Protein AF-A0A9P7KEI5-F1 (afdb_monomer_lite)

Structure (mmCIF, N/CA/C/O backbone):
data_AF-A0A9P7KEI5-F1
#
_entry.id   AF-A0A9P7KEI5-F1
#
loop_
_atom_site.group_PDB
_atom_site.id
_atom_site.type_symbol
_atom_site.label_atom_id
_atom_site.label_alt_id
_atom_site.label_comp_id
_atom_site.label_asym_id
_atom_site.label_entity_id
_atom_site.label_seq_id
_atom_site.pdbx_PDB_ins_code
_atom_site.Cartn_x
_atom_site.Cartn_y
_atom_site.Cartn_z
_atom_site.occupancy
_atom_site.B_iso_or_equiv
_atom_site.auth_seq_id
_atom_site.auth_comp_id
_atom_site.auth_asym_id
_atom_site.auth_atom_id
_atom_site.pdbx_PDB_model_num
ATOM 1 N N . MET A 1 1 ? -31.330 12.998 -12.827 1.00 51.56 1 MET A N 1
ATOM 2 C CA . MET A 1 1 ? -30.404 13.492 -11.785 1.00 51.56 1 MET A CA 1
ATOM 3 C C . MET A 1 1 ? -29.716 14.716 -12.355 1.00 51.56 1 MET A C 1
ATOM 5 O O . MET A 1 1 ? -29.133 14.587 -13.425 1.00 51.56 1 MET A O 1
ATOM 9 N N . VAL A 1 2 ? -29.874 15.894 -11.748 1.00 62.72 2 VAL A N 1
ATOM 10 C CA . VAL A 1 2 ? -29.367 17.149 -12.332 1.00 62.72 2 VAL A CA 1
ATOM 11 C C . VAL A 1 2 ? -28.123 17.608 -11.571 1.00 62.72 2 VAL A C 1
ATOM 13 O O . VAL A 1 2 ? -28.101 17.545 -10.347 1.00 62.72 2 VAL A O 1
ATOM 16 N N . TRP A 1 3 ? -27.086 18.045 -12.288 1.00 58.12 3 TRP A N 1
ATOM 17 C CA . TRP A 1 3 ? -25.738 18.344 -11.772 1.00 58.12 3 TRP A CA 1
ATOM 18 C C . TRP A 1 3 ? -25.696 19.305 -10.567 1.00 58.12 3 TRP A C 1
ATOM 20 O O . TRP A 1 3 ? -24.812 19.195 -9.724 1.00 58.12 3 TRP A O 1
ATOM 30 N N . TYR A 1 4 ? -26.673 20.204 -10.427 1.00 63.38 4 TYR A N 1
ATOM 31 C CA . TYR A 1 4 ? -26.757 21.137 -9.297 1.00 63.38 4 TYR A CA 1
ATOM 32 C C . TYR A 1 4 ? -27.196 20.484 -7.975 1.00 63.38 4 TYR A C 1
ATOM 34 O O . TYR A 1 4 ? -26.978 21.059 -6.912 1.00 63.38 4 TYR A O 1
ATOM 42 N N . GLN A 1 5 ? -27.790 19.285 -8.005 1.00 62.34 5 GLN A N 1
ATOM 43 C CA . GLN A 1 5 ? -28.175 18.553 -6.790 1.00 62.34 5 GLN A CA 1
ATOM 44 C C . GLN A 1 5 ? -26.957 18.038 -6.007 1.00 62.34 5 GLN A C 1
ATOM 46 O O . GLN A 1 5 ? -27.082 17.759 -4.822 1.00 62.34 5 GLN A O 1
ATOM 51 N N . ILE A 1 6 ? -25.779 17.958 -6.639 1.00 66.81 6 ILE A N 1
ATOM 52 C CA . ILE A 1 6 ? -24.520 17.524 -6.008 1.00 66.81 6 ILE A CA 1
ATOM 53 C C . ILE A 1 6 ? -24.077 18.512 -4.915 1.00 66.81 6 ILE A C 1
ATOM 55 O O . ILE A 1 6 ? -23.464 18.117 -3.928 1.00 66.81 6 ILE A O 1
ATOM 59 N N . PHE A 1 7 ? -24.414 19.794 -5.073 1.00 74.94 7 PHE A N 1
ATOM 60 C CA . PHE A 1 7 ? -24.017 20.861 -4.151 1.00 74.94 7 PHE A CA 1
ATOM 61 C C . PHE A 1 7 ? -25.119 21.253 -3.159 1.00 74.94 7 PHE A C 1
ATOM 63 O O . PHE A 1 7 ? -24.911 22.141 -2.334 1.00 74.94 7 PHE A O 1
ATOM 70 N N . GLN A 1 8 ? -26.293 20.620 -3.227 1.00 78.00 8 GLN A N 1
ATOM 71 C CA . GLN A 1 8 ? -27.369 20.854 -2.270 1.00 78.00 8 GLN A CA 1
ATOM 72 C C . GLN A 1 8 ? -27.264 19.855 -1.124 1.00 78.00 8 GLN A C 1
ATOM 74 O O . GLN A 1 8 ? -27.068 18.658 -1.332 1.00 78.00 8 GLN A O 1
ATOM 79 N N . HIS A 1 9 ? -27.406 20.344 0.106 1.00 83.81 9 HIS A N 1
ATOM 80 C CA . HIS A 1 9 ? -27.480 19.457 1.253 1.00 83.81 9 HIS A CA 1
ATOM 81 C C . HIS A 1 9 ? -28.695 18.532 1.134 1.00 83.81 9 HIS A C 1
ATOM 83 O O . HIS A 1 9 ? -29.761 18.931 0.660 1.00 83.81 9 HIS A O 1
ATOM 89 N N . GLY A 1 10 ? -28.542 17.292 1.603 1.00 83.44 10 GLY A N 1
ATOM 90 C CA . GLY A 1 10 ? -29.653 16.351 1.656 1.00 83.44 10 GLY A CA 1
ATOM 91 C C . GLY A 1 10 ? -30.826 16.918 2.473 1.00 83.44 10 GLY A C 1
ATOM 92 O O . GLY A 1 10 ? -30.602 17.647 3.448 1.00 83.44 10 GLY A O 1
ATOM 93 N N . PRO A 1 11 ? -32.077 16.564 2.130 1.00 85.19 11 PRO A N 1
ATOM 94 C CA . PRO A 1 11 ? -33.269 17.0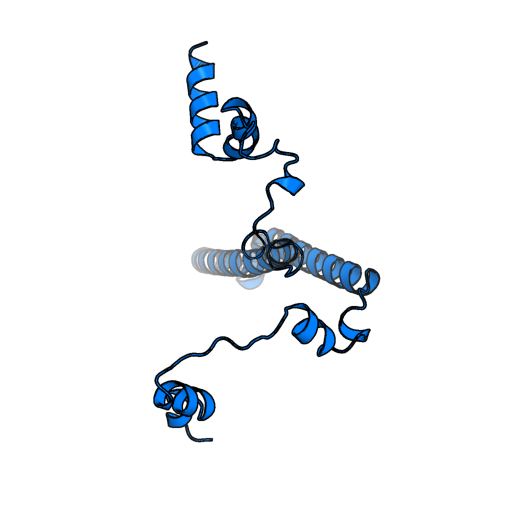95 2.796 1.00 85.19 11 PRO A CA 1
ATOM 95 C C . PRO A 1 11 ? -33.262 16.835 4.310 1.00 85.19 11 PRO A C 1
ATOM 97 O O . PRO A 1 11 ? -33.739 17.660 5.087 1.00 85.19 11 PRO A O 1
ATOM 100 N N . GLU A 1 12 ? -32.648 15.733 4.749 1.00 82.75 12 GLU A N 1
ATOM 101 C CA . GLU A 1 12 ? -32.466 15.422 6.167 1.00 82.75 12 GLU A CA 1
ATOM 102 C C . GLU A 1 12 ? -31.537 16.399 6.896 1.00 82.75 12 GLU A C 1
ATOM 104 O O . GLU A 1 12 ? -31.798 16.747 8.047 1.00 82.75 12 GLU A O 1
ATOM 109 N N . TYR A 1 13 ? -30.451 16.840 6.254 1.00 80.50 13 TYR A N 1
ATOM 110 C CA . TYR A 1 13 ? -29.521 17.804 6.844 1.00 80.50 13 TYR A CA 1
ATOM 111 C C . TYR A 1 13 ? -30.182 19.176 6.966 1.00 80.50 13 TYR A C 1
ATOM 113 O O . TYR A 1 13 ? -30.106 19.808 8.018 1.00 80.50 13 TYR A O 1
ATOM 121 N N . GLU A 1 14 ? -30.909 19.603 5.932 1.00 86.50 14 GLU A N 1
ATOM 122 C CA . GLU A 1 14 ? -31.684 20.847 5.951 1.00 86.50 14 GLU A CA 1
ATOM 123 C C . GLU A 1 14 ? -32.770 20.838 7.036 1.00 86.50 14 GLU A C 1
ATOM 125 O O . GLU A 1 14 ? -32.946 21.826 7.753 1.00 86.50 14 GLU A O 1
ATOM 130 N N . ALA A 1 15 ? -33.459 19.708 7.221 1.00 84.62 15 ALA A N 1
ATOM 131 C CA . ALA A 1 15 ? -34.441 19.536 8.291 1.00 84.62 15 ALA A CA 1
ATOM 132 C C . ALA A 1 15 ? -33.805 19.609 9.693 1.00 84.62 15 ALA A C 1
ATOM 134 O O . ALA A 1 15 ? -34.370 20.236 10.592 1.00 84.62 15 ALA A O 1
ATOM 135 N N . ARG A 1 16 ? -32.613 19.021 9.883 1.00 78.81 16 ARG A N 1
ATOM 136 C CA . ARG A 1 16 ? -31.844 19.121 11.139 1.00 78.81 16 ARG A CA 1
ATOM 137 C C . ARG A 1 16 ? -31.362 20.550 11.394 1.00 78.81 16 ARG A C 1
ATOM 139 O O . ARG A 1 16 ? -31.519 21.049 12.504 1.00 78.81 16 ARG A O 1
ATOM 146 N N . ARG A 1 17 ? -30.848 21.229 10.363 1.00 79.75 17 ARG A N 1
ATOM 147 C CA . ARG A 1 17 ? -30.371 22.619 10.436 1.00 79.75 17 ARG A CA 1
ATOM 148 C C . ARG A 1 17 ? -31.485 23.584 10.850 1.00 79.75 17 ARG A C 1
ATOM 150 O O . ARG A 1 17 ? -31.261 24.433 11.706 1.00 79.75 17 ARG A O 1
ATOM 157 N N . LYS A 1 18 ? -32.697 23.420 10.305 1.00 85.75 18 LYS A N 1
ATOM 158 C CA . LYS A 1 18 ? -33.873 24.246 10.645 1.00 85.75 18 LYS A CA 1
ATOM 159 C C . LYS A 1 18 ? -34.373 24.062 12.082 1.00 85.75 18 LYS A C 1
ATOM 161 O O . LYS A 1 18 ? -34.998 24.973 12.611 1.00 85.75 18 LYS A O 1
ATOM 166 N N . LYS A 1 19 ? -34.114 22.910 12.712 1.00 81.06 19 LYS A N 1
ATOM 167 C CA . LYS A 1 19 ? -34.539 22.630 14.095 1.00 81.06 19 LYS A CA 1
ATOM 168 C C . LYS A 1 19 ? -33.769 23.436 15.148 1.00 81.06 19 LYS A C 1
ATOM 170 O O . LYS A 1 19 ? -34.278 23.581 16.252 1.00 81.06 19 LYS A O 1
ATOM 175 N N . GLY A 1 20 ? -32.582 23.965 14.831 1.00 76.19 20 GLY A N 1
ATOM 176 C CA . GLY A 1 20 ? -31.803 24.875 15.690 1.00 76.19 20 GLY A CA 1
ATOM 177 C C . GLY A 1 20 ? -31.182 24.250 16.950 1.00 76.19 20 GLY A C 1
ATOM 178 O O . GLY A 1 20 ? -30.109 24.671 17.368 1.00 76.19 20 GLY A O 1
ATOM 179 N N . THR A 1 21 ? -31.796 23.215 17.528 1.00 79.62 21 THR A N 1
ATOM 180 C CA . THR A 1 21 ? -31.297 22.468 18.687 1.00 79.62 21 THR A CA 1
ATOM 181 C C . THR A 1 21 ? -30.913 21.046 18.284 1.00 79.62 21 THR A C 1
ATOM 183 O O . THR A 1 21 ? -31.743 20.228 17.883 1.00 79.62 21 THR A O 1
ATOM 186 N N . PHE A 1 22 ? -29.618 20.741 18.374 1.00 75.19 22 PHE A N 1
ATOM 187 C CA . PHE A 1 22 ? -29.098 19.397 18.152 1.00 75.19 22 PHE A CA 1
ATOM 188 C C . PHE A 1 22 ? -29.218 18.587 19.446 1.00 75.19 22 PHE A C 1
ATOM 190 O O . PHE A 1 22 ? -28.452 18.779 20.387 1.00 75.19 22 PHE A O 1
ATOM 197 N N . THR A 1 23 ? -30.192 17.684 19.504 1.00 76.44 23 THR A N 1
ATOM 198 C CA . THR A 1 23 ? -30.287 16.687 20.574 1.00 76.44 23 THR A CA 1
ATOM 199 C C . THR A 1 23 ? -29.535 15.437 20.143 1.00 76.44 23 THR A C 1
ATOM 201 O O . THR A 1 23 ? -29.887 14.833 19.126 1.00 76.44 23 THR A O 1
ATOM 204 N N . LEU A 1 24 ? -28.517 15.042 20.909 1.00 70.88 24 LEU A N 1
ATOM 205 C CA . LEU A 1 24 ? -27.820 13.777 20.688 1.00 70.88 24 LEU A CA 1
ATOM 206 C C . LEU A 1 24 ? -28.836 12.625 20.762 1.00 70.88 24 LEU A C 1
ATOM 208 O O . LEU A 1 24 ? -29.584 12.543 21.741 1.00 70.88 24 LEU A O 1
ATOM 212 N N . PRO A 1 25 ? -28.900 11.743 19.751 1.00 75.38 25 PRO A N 1
ATOM 213 C CA . PRO A 1 25 ? -29.678 10.520 19.857 1.00 75.38 25 PRO A CA 1
ATOM 214 C C . PRO A 1 25 ? -29.202 9.717 21.072 1.00 75.38 25 PRO A C 1
ATOM 216 O O . PRO A 1 25 ? -28.000 9.516 21.241 1.00 75.38 25 PRO A O 1
ATOM 219 N N . ASN A 1 26 ? -30.133 9.224 21.892 1.00 79.62 26 ASN A N 1
ATOM 220 C CA . ASN A 1 26 ? -29.844 8.236 22.938 1.00 79.62 26 ASN A CA 1
ATOM 221 C C . ASN A 1 26 ? -29.629 6.861 22.281 1.00 79.62 26 ASN A C 1
ATOM 223 O O . ASN A 1 26 ? -30.425 5.942 22.447 1.00 79.62 26 ASN A O 1
ATOM 227 N N . LEU A 1 27 ? -28.598 6.761 21.443 1.00 80.69 27 LEU A N 1
ATOM 228 C CA . LEU A 1 27 ? -28.234 5.552 20.720 1.00 80.69 27 LEU A CA 1
ATOM 229 C C . LEU A 1 27 ? -26.989 4.971 21.383 1.00 80.69 27 LEU A C 1
ATOM 231 O O . LEU A 1 27 ? -25.921 5.590 21.368 1.00 80.69 27 LEU A O 1
ATOM 235 N N . SER A 1 28 ? -27.113 3.791 21.983 1.00 84.38 28 SER A N 1
ATOM 236 C CA . SER A 1 28 ? -25.944 3.077 22.478 1.00 84.38 28 SER A CA 1
ATOM 237 C C . SER A 1 28 ? -25.195 2.445 21.307 1.00 84.38 28 SER A C 1
ATOM 239 O O . SER A 1 28 ? -25.793 2.005 20.324 1.00 84.38 28 SER A O 1
ATOM 241 N N . LEU A 1 29 ? -23.877 2.285 21.441 1.00 79.88 29 LEU A N 1
ATOM 242 C CA . LEU A 1 29 ? -23.079 1.484 20.507 1.00 79.88 29 LEU A CA 1
ATOM 243 C C . LEU A 1 29 ? -23.639 0.052 20.364 1.00 79.88 29 LEU A C 1
ATOM 245 O O . LEU A 1 29 ? -23.516 -0.571 19.310 1.00 79.88 29 LEU A O 1
ATOM 249 N N . LYS A 1 30 ? -24.299 -0.457 21.416 1.00 83.00 30 LYS A N 1
ATOM 250 C CA . LYS A 1 30 ? -24.995 -1.750 21.405 1.00 83.00 30 LYS A CA 1
ATOM 251 C C . LYS A 1 30 ? -26.176 -1.772 20.439 1.00 83.00 30 LYS A C 1
ATOM 253 O O . LYS A 1 30 ? -26.332 -2.761 19.733 1.00 83.00 30 LYS A O 1
ATOM 258 N N . ASP A 1 31 ? -26.951 -0.694 20.377 1.00 88.44 31 ASP A N 1
ATOM 259 C CA . ASP A 1 31 ? -28.135 -0.598 19.517 1.00 88.44 31 ASP A CA 1
ATOM 260 C C . ASP A 1 31 ? -27.718 -0.561 18.043 1.00 88.44 31 ASP A C 1
ATOM 262 O O . ASP A 1 31 ? -28.302 -1.248 17.207 1.00 88.44 31 ASP A O 1
ATOM 266 N N . VAL A 1 32 ? -26.630 0.159 17.739 1.00 84.69 32 VAL A N 1
ATOM 267 C CA . VAL A 1 32 ? -26.020 0.170 16.400 1.00 84.69 32 VAL A CA 1
ATOM 268 C C . VAL A 1 32 ? -25.526 -1.222 16.020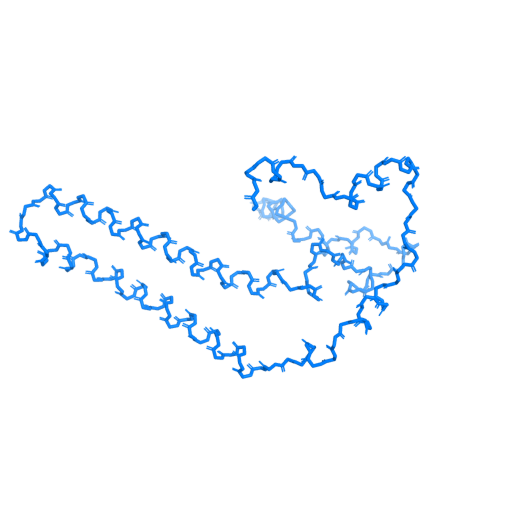 1.00 84.69 32 VAL A C 1
ATOM 270 O O . VAL A 1 32 ? -25.822 -1.705 14.931 1.00 84.69 32 VAL A O 1
ATOM 273 N N . ARG A 1 33 ? -24.801 -1.899 16.921 1.00 83.81 33 ARG A N 1
ATOM 274 C CA . ARG A 1 33 ? -24.297 -3.257 16.672 1.00 83.81 33 ARG A CA 1
ATOM 275 C C . ARG A 1 33 ? -25.434 -4.266 16.484 1.00 83.81 33 ARG A C 1
ATOM 277 O O . ARG A 1 33 ? -25.303 -5.150 15.646 1.00 83.81 33 ARG A O 1
ATOM 284 N N . ALA A 1 34 ? -26.529 -4.128 17.232 1.00 89.06 34 ALA A N 1
ATOM 285 C CA . ALA A 1 34 ? -27.704 -4.993 17.136 1.00 89.06 34 ALA A CA 1
ATOM 286 C C . ALA A 1 34 ? -28.473 -4.815 15.816 1.00 89.06 34 ALA A C 1
ATOM 288 O O . ALA A 1 34 ? -29.085 -5.767 15.339 1.00 89.06 34 ALA A O 1
ATOM 289 N N . ALA A 1 35 ? -28.420 -3.625 15.210 1.00 92.12 35 ALA A N 1
ATOM 290 C CA . ALA A 1 35 ? -29.025 -3.366 13.904 1.00 92.12 35 ALA A CA 1
ATOM 291 C C . ALA A 1 35 ? -28.266 -4.031 12.736 1.00 92.12 35 ALA A C 1
ATOM 293 O O . ALA A 1 35 ? -28.834 -4.213 11.659 1.00 92.12 35 ALA A O 1
ATOM 294 N N . VAL A 1 36 ? -26.992 -4.392 12.925 1.00 89.50 36 VAL A N 1
ATOM 295 C CA . VAL A 1 36 ? -26.168 -5.036 11.893 1.00 89.50 36 VAL A CA 1
ATOM 296 C C . VAL A 1 36 ? -26.437 -6.550 11.879 1.00 89.50 36 VAL A C 1
ATOM 298 O O . VAL A 1 36 ? -26.298 -7.201 12.915 1.00 89.50 36 VAL A O 1
ATOM 301 N N . PRO A 1 37 ? -26.780 -7.148 10.720 1.00 93.81 37 PRO A N 1
ATOM 302 C CA . PRO A 1 37 ? -27.007 -8.587 10.607 1.00 93.81 37 PRO A CA 1
ATOM 303 C C . PRO A 1 37 ? -25.846 -9.446 11.151 1.00 93.81 37 PRO A C 1
ATOM 305 O O . PRO A 1 37 ? -24.686 -9.169 10.840 1.00 93.81 37 PRO A O 1
ATOM 308 N N . PRO A 1 38 ? -26.125 -10.541 11.890 1.00 87.25 38 PRO A N 1
ATOM 309 C CA . PRO A 1 38 ? -25.097 -11.319 12.588 1.00 87.25 38 PRO A CA 1
ATOM 310 C C . PRO A 1 38 ? -24.063 -11.964 11.653 1.00 87.25 38 PRO A C 1
ATOM 312 O O . PRO A 1 38 ? -22.884 -12.022 11.990 1.00 87.25 38 PRO A O 1
ATOM 315 N N . HIS A 1 39 ? -24.477 -12.381 10.453 1.00 88.50 39 HIS A N 1
ATOM 316 C CA . HIS A 1 39 ? -23.591 -13.001 9.462 1.00 88.50 39 HIS A CA 1
ATOM 317 C C . HIS A 1 39 ? -22.501 -12.048 8.934 1.00 88.50 39 HIS A C 1
ATOM 319 O O . HIS A 1 39 ? -21.489 -12.506 8.413 1.00 88.50 39 HIS A O 1
ATOM 325 N N . LEU A 1 40 ? -22.665 -10.724 9.080 1.00 85.62 40 LEU A N 1
ATOM 326 C CA . LEU A 1 40 ? -21.628 -9.747 8.718 1.00 85.62 40 LEU A CA 1
ATOM 327 C C . LEU A 1 40 ? -20.473 -9.719 9.727 1.00 85.62 40 LEU A C 1
ATOM 329 O O . LEU A 1 40 ? -19.384 -9.254 9.398 1.00 85.62 40 LEU A O 1
ATOM 333 N N . PHE A 1 41 ? -20.689 -10.235 10.940 1.00 82.44 41 PHE A N 1
ATOM 334 C CA . PHE A 1 41 ? -19.639 -10.377 11.948 1.00 82.44 41 PHE A CA 1
ATOM 335 C C . PHE A 1 41 ? -18.853 -11.689 11.810 1.00 82.44 41 PHE A C 1
ATOM 337 O O . PHE A 1 41 ? -17.848 -11.869 12.503 1.00 82.44 41 PHE A O 1
ATOM 344 N N . GLU A 1 42 ? -19.268 -12.602 10.925 1.00 86.00 42 GLU A N 1
ATOM 345 C CA . GLU A 1 42 ? -18.558 -13.858 10.690 1.00 86.00 42 GLU A CA 1
ATOM 346 C C . GLU A 1 42 ? -17.219 -13.609 9.990 1.00 86.00 42 GLU A C 1
ATOM 348 O O . GLU A 1 42 ? -17.133 -13.228 8.819 1.00 86.00 42 GLU A O 1
ATOM 353 N N . ARG A 1 43 ? -16.130 -13.860 10.718 1.00 82.44 43 ARG A N 1
ATOM 354 C CA . ARG A 1 43 ? -14.774 -13.722 10.190 1.00 82.44 43 ARG A CA 1
ATOM 355 C C . ARG A 1 43 ? -14.357 -15.004 9.498 1.00 82.44 43 ARG A C 1
ATOM 357 O O . ARG A 1 43 ? -14.208 -16.045 10.129 1.00 82.44 43 ARG A O 1
ATOM 364 N N . SER A 1 44 ? -14.083 -14.910 8.204 1.00 90.31 44 SER A N 1
ATOM 365 C CA . SER A 1 44 ? -13.467 -16.007 7.466 1.00 90.31 44 SER A CA 1
ATOM 366 C C . SER A 1 44 ? -11.954 -15.812 7.384 1.00 90.31 44 SER A C 1
ATOM 368 O O . SER A 1 44 ? -11.455 -15.064 6.539 1.00 90.31 44 SER A O 1
ATOM 370 N N . THR A 1 45 ? -11.218 -16.520 8.244 1.00 89.12 45 THR A N 1
ATOM 371 C CA . THR A 1 45 ? -9.745 -16.519 8.244 1.00 89.12 45 THR A CA 1
ATOM 372 C C . THR A 1 45 ? -9.187 -16.963 6.896 1.00 89.12 45 THR A C 1
ATOM 374 O O . THR A 1 45 ? -8.248 -16.359 6.393 1.00 89.12 45 THR A O 1
ATOM 377 N N . TRP A 1 46 ? -9.809 -17.959 6.260 1.00 92.94 46 TRP A N 1
ATOM 378 C CA . TRP A 1 46 ? -9.380 -18.457 4.952 1.00 92.94 46 TRP A CA 1
ATOM 379 C C . TRP A 1 46 ? -9.541 -17.433 3.834 1.00 92.94 46 TRP A C 1
ATOM 381 O O . TRP A 1 46 ? -8.608 -17.238 3.058 1.00 92.94 46 TRP A O 1
ATOM 391 N N . LYS A 1 47 ? -10.685 -16.736 3.768 1.00 89.19 47 LYS A N 1
ATOM 392 C CA . LYS A 1 47 ? -10.871 -15.652 2.791 1.00 89.19 47 LYS A CA 1
ATOM 393 C C . LYS A 1 47 ? -9.854 -14.537 3.033 1.00 89.19 47 LYS A C 1
ATOM 395 O O . LYS A 1 47 ? -9.239 -14.066 2.083 1.00 89.19 47 LYS A O 1
ATOM 400 N N . SER A 1 48 ? -9.632 -14.158 4.294 1.00 87.94 48 SER A N 1
ATOM 401 C CA . SER A 1 48 ? -8.629 -13.149 4.658 1.00 87.94 48 SER A CA 1
ATOM 402 C C . SER A 1 48 ? -7.217 -13.564 4.228 1.00 87.94 48 SER A C 1
ATOM 404 O O . SER A 1 48 ? -6.553 -12.803 3.526 1.00 87.94 48 SER A O 1
ATOM 406 N N . LEU A 1 49 ? -6.791 -14.788 4.552 1.00 91.56 49 LEU A N 1
ATOM 407 C CA . LEU A 1 49 ? -5.478 -15.313 4.179 1.00 91.56 49 LEU A CA 1
ATOM 408 C C . LEU A 1 49 ? -5.305 -15.395 2.659 1.00 91.56 49 LEU A C 1
ATOM 410 O O . LEU A 1 49 ? -4.255 -15.020 2.146 1.00 91.56 49 LEU A O 1
ATOM 414 N N . PHE A 1 50 ? -6.341 -15.818 1.931 1.00 95.25 50 PHE A N 1
ATOM 415 C CA . PHE A 1 50 ? -6.341 -15.821 0.468 1.00 95.25 50 PHE A CA 1
ATOM 416 C C . PHE A 1 50 ? -6.124 -14.416 -0.107 1.00 95.25 50 PHE A C 1
ATOM 418 O O . PHE A 1 50 ? -5.285 -14.238 -0.990 1.00 95.25 50 PHE A O 1
ATOM 425 N N . TYR A 1 51 ? -6.837 -13.404 0.397 1.00 91.69 51 TYR A N 1
ATOM 426 C CA . TYR A 1 51 ? -6.660 -12.028 -0.070 1.00 91.69 51 TYR A CA 1
ATOM 427 C C . TYR A 1 51 ? -5.272 -11.472 0.257 1.00 91.69 51 TYR A C 1
ATOM 429 O O . TYR A 1 51 ? -4.691 -10.802 -0.596 1.00 91.69 51 TYR A O 1
ATOM 437 N N . ILE A 1 52 ? -4.720 -11.790 1.432 1.00 91.94 52 ILE A N 1
ATOM 438 C CA . ILE A 1 52 ? -3.349 -11.415 1.808 1.00 91.94 52 ILE A CA 1
ATOM 439 C C . ILE A 1 52 ? -2.339 -12.087 0.874 1.00 91.94 52 ILE A C 1
ATOM 441 O O . ILE A 1 52 ? -1.490 -11.407 0.304 1.00 91.94 52 ILE A O 1
ATOM 445 N N . ALA A 1 53 ? -2.454 -13.398 0.659 1.00 94.62 53 ALA A N 1
ATOM 446 C CA . ALA A 1 53 ? -1.573 -14.140 -0.238 1.00 94.62 53 ALA A CA 1
ATOM 447 C C . ALA A 1 53 ? -1.636 -13.586 -1.668 1.00 94.62 53 ALA A C 1
ATOM 449 O O . ALA A 1 53 ? -0.601 -13.310 -2.270 1.00 94.62 53 ALA A O 1
ATOM 450 N N . ARG A 1 54 ? -2.843 -13.330 -2.187 1.00 94.12 54 ARG A N 1
ATOM 451 C CA . ARG A 1 54 ? -3.050 -12.676 -3.486 1.00 94.12 54 ARG A CA 1
ATOM 452 C C . ARG A 1 54 ? -2.338 -11.324 -3.557 1.00 94.12 54 ARG A C 1
ATOM 454 O O . ARG A 1 54 ? -1.720 -11.010 -4.568 1.00 94.12 54 ARG A O 1
ATOM 461 N N . HIS A 1 55 ? -2.424 -10.528 -2.495 1.00 93.94 55 HIS A N 1
ATOM 462 C CA . HIS A 1 55 ? -1.781 -9.218 -2.429 1.00 93.94 55 HIS A CA 1
ATOM 463 C C . HIS A 1 55 ? -0.253 -9.329 -2.445 1.00 93.94 55 HIS A C 1
ATOM 465 O O . HIS A 1 55 ? 0.402 -8.632 -3.212 1.00 93.94 55 HIS A O 1
ATOM 471 N N . LEU A 1 56 ? 0.310 -10.268 -1.679 1.00 94.31 56 LEU A N 1
ATOM 472 C CA . LEU A 1 56 ? 1.746 -10.564 -1.686 1.00 94.31 56 LEU A CA 1
ATOM 473 C C . LEU A 1 56 ? 2.237 -11.019 -3.065 1.00 94.31 56 LEU A C 1
ATOM 475 O O . LEU A 1 56 ? 3.308 -10.598 -3.494 1.00 94.31 56 LEU A O 1
ATOM 479 N N . VAL A 1 57 ? 1.442 -11.820 -3.780 1.00 95.75 57 VAL A N 1
ATOM 480 C CA . VAL A 1 57 ? 1.753 -12.236 -5.155 1.00 95.75 57 VAL A CA 1
ATOM 481 C C . VAL A 1 57 ? 1.831 -11.030 -6.092 1.00 95.75 57 VAL A C 1
ATOM 483 O O . VAL A 1 57 ? 2.788 -10.936 -6.856 1.00 95.75 57 VAL A O 1
ATOM 486 N N . PHE A 1 58 ? 0.893 -10.080 -6.019 1.00 94.00 58 PHE A N 1
ATOM 487 C CA . PHE A 1 58 ? 0.960 -8.858 -6.834 1.00 94.00 58 PHE A CA 1
ATOM 488 C C . PHE A 1 58 ? 2.161 -7.979 -6.475 1.00 94.00 58 PHE A C 1
ATOM 490 O O . PHE A 1 58 ? 2.879 -7.536 -7.369 1.00 94.00 58 PHE A O 1
ATOM 497 N N . THR A 1 59 ? 2.430 -7.783 -5.184 1.00 94.62 59 THR A N 1
ATOM 498 C CA . THR A 1 59 ? 3.607 -7.039 -4.709 1.00 94.62 59 THR A CA 1
ATOM 499 C C . THR A 1 59 ? 4.910 -7.672 -5.201 1.00 94.62 59 THR A C 1
ATOM 501 O O . THR A 1 59 ? 5.825 -6.964 -5.626 1.00 94.62 59 THR A O 1
ATOM 504 N N . PHE A 1 60 ? 4.999 -9.005 -5.177 1.00 95.38 60 PHE A N 1
ATOM 505 C CA . PHE A 1 60 ? 6.148 -9.735 -5.705 1.00 95.38 60 PHE A CA 1
ATOM 506 C C . PHE A 1 60 ? 6.238 -9.633 -7.231 1.00 95.38 60 PHE A C 1
ATOM 508 O O . PHE A 1 60 ? 7.326 -9.430 -7.761 1.00 95.38 60 PHE A O 1
ATOM 515 N N . ALA A 1 61 ? 5.112 -9.723 -7.941 1.00 94.81 61 ALA A N 1
ATOM 516 C CA . ALA A 1 61 ? 5.074 -9.582 -9.391 1.00 94.81 61 ALA A CA 1
ATOM 517 C C . ALA A 1 61 ? 5.577 -8.201 -9.834 1.00 94.81 61 ALA A C 1
ATOM 519 O O . ALA A 1 61 ? 6.425 -8.124 -10.717 1.00 94.81 61 ALA A O 1
ATOM 520 N N . PHE A 1 62 ? 5.137 -7.122 -9.180 1.00 94.25 62 PHE A N 1
ATOM 521 C CA . PHE A 1 62 ? 5.635 -5.771 -9.451 1.00 94.25 62 PHE A CA 1
ATOM 522 C C . PHE A 1 62 ? 7.132 -5.632 -9.169 1.00 94.25 62 PHE A C 1
ATOM 524 O O . PHE A 1 62 ? 7.855 -5.084 -10.002 1.00 94.25 62 PHE A O 1
ATOM 531 N N . TYR A 1 63 ? 7.614 -6.174 -8.046 1.00 94.44 63 TYR A N 1
ATOM 532 C CA . TYR A 1 63 ? 9.046 -6.227 -7.749 1.00 94.44 63 TYR A CA 1
ATOM 533 C C . TYR A 1 63 ? 9.824 -6.987 -8.834 1.00 94.44 63 TYR A C 1
ATOM 535 O O . TYR A 1 63 ? 10.843 -6.505 -9.327 1.00 94.44 63 TYR A O 1
ATOM 543 N N . TYR A 1 64 ? 9.320 -8.143 -9.264 1.00 95.00 64 TYR A N 1
ATOM 544 C CA . TYR A 1 64 ? 9.943 -8.935 -10.316 1.00 95.00 64 TYR A CA 1
ATOM 545 C C . TYR A 1 64 ? 9.983 -8.168 -11.643 1.00 95.00 64 TYR A C 1
ATOM 547 O O . TYR A 1 64 ? 11.046 -8.065 -12.255 1.00 95.00 64 TYR A O 1
ATOM 555 N N . THR A 1 65 ? 8.876 -7.548 -12.061 1.00 91.56 65 THR A N 1
ATOM 556 C CA . THR A 1 65 ? 8.836 -6.693 -13.257 1.00 91.56 65 THR A CA 1
ATOM 557 C C . THR A 1 65 ? 9.811 -5.520 -13.151 1.00 91.56 65 THR A C 1
ATOM 559 O O . THR A 1 65 ? 10.454 -5.187 -14.146 1.00 91.56 65 THR A O 1
ATOM 562 N N . ALA A 1 66 ? 10.002 -4.946 -11.958 1.00 92.88 66 ALA A N 1
ATOM 563 C CA . ALA A 1 66 ? 10.978 -3.882 -11.736 1.00 92.88 66 ALA A CA 1
ATOM 564 C C . ALA A 1 66 ? 12.413 -4.325 -12.056 1.00 92.88 66 ALA A C 1
ATOM 566 O O . ALA A 1 66 ? 13.163 -3.575 -12.681 1.00 92.88 66 ALA A O 1
ATOM 567 N N . THR A 1 67 ? 12.777 -5.572 -11.724 1.00 92.62 67 THR A N 1
ATOM 568 C CA . THR A 1 67 ? 14.100 -6.130 -12.072 1.00 92.62 67 THR A CA 1
ATOM 569 C C . THR A 1 67 ? 14.316 -6.270 -13.581 1.00 92.62 67 THR A C 1
ATOM 571 O O . THR A 1 67 ? 15.453 -6.275 -14.046 1.00 92.62 67 THR A O 1
ATOM 574 N N . GLN A 1 68 ? 13.232 -6.341 -14.358 1.00 91.44 68 GLN A N 1
ATOM 575 C CA . GLN A 1 68 ? 13.266 -6.492 -15.812 1.00 91.44 68 GLN A CA 1
ATOM 576 C C . GLN A 1 68 ? 13.147 -5.158 -16.565 1.00 91.44 68 GLN A C 1
ATOM 578 O O . GLN A 1 68 ? 13.243 -5.158 -17.792 1.00 91.44 68 GLN A O 1
ATOM 583 N N . ILE A 1 69 ? 12.980 -4.016 -15.880 1.00 90.50 69 ILE A N 1
ATOM 584 C CA . ILE A 1 69 ? 12.806 -2.698 -16.527 1.00 90.50 69 ILE A CA 1
ATOM 585 C C . ILE A 1 69 ? 13.951 -2.393 -17.500 1.00 90.50 69 ILE A C 1
ATOM 587 O O . ILE A 1 69 ? 13.705 -1.905 -18.602 1.00 90.50 69 ILE A O 1
ATOM 591 N N . ASP A 1 70 ? 15.193 -2.716 -17.135 1.00 87.06 70 ASP A N 1
ATOM 592 C CA . ASP A 1 70 ? 16.355 -2.479 -17.998 1.00 87.06 70 ASP A CA 1
ATOM 593 C C . ASP A 1 70 ? 16.347 -3.342 -19.266 1.00 87.06 70 ASP A C 1
ATOM 595 O O . ASP A 1 70 ? 16.746 -2.874 -20.334 1.00 87.06 70 ASP A O 1
ATOM 599 N N . VAL A 1 71 ? 15.868 -4.583 -19.171 1.00 86.50 71 VAL A N 1
ATOM 600 C CA . VAL A 1 71 ? 15.730 -5.495 -20.315 1.00 86.50 71 VAL A CA 1
ATOM 601 C C . VAL A 1 71 ? 14.592 -5.027 -21.220 1.00 86.50 71 VAL A C 1
ATOM 603 O O . VAL A 1 71 ? 14.775 -4.907 -22.429 1.00 86.50 71 VAL A O 1
ATOM 606 N N . ILE A 1 72 ? 13.445 -4.676 -20.637 1.00 83.44 72 ILE A N 1
ATOM 607 C CA . ILE A 1 72 ? 12.269 -4.180 -21.362 1.00 83.44 72 ILE A CA 1
ATOM 608 C C . ILE A 1 72 ? 12.605 -2.881 -22.107 1.00 83.44 72 ILE A C 1
ATOM 610 O O . ILE A 1 72 ? 12.318 -2.761 -23.297 1.00 83.44 72 ILE A O 1
ATOM 614 N N . ALA A 1 73 ? 13.284 -1.934 -21.452 1.00 82.94 73 ALA A N 1
ATOM 615 C CA . ALA A 1 73 ? 13.686 -0.673 -22.075 1.00 82.94 73 ALA A CA 1
ATOM 616 C C . ALA A 1 73 ? 14.641 -0.877 -23.267 1.00 82.94 73 ALA A C 1
ATOM 618 O O . ALA A 1 73 ? 14.592 -0.112 -24.230 1.00 82.94 73 ALA A O 1
ATOM 619 N N . ARG A 1 74 ? 15.488 -1.916 -23.227 1.00 81.44 74 ARG A N 1
ATOM 620 C CA . ARG A 1 74 ? 16.381 -2.284 -24.340 1.00 81.44 74 ARG A CA 1
ATOM 621 C C . ARG A 1 74 ? 15.628 -2.953 -25.492 1.00 81.44 74 ARG A C 1
ATOM 623 O O . ARG A 1 74 ? 15.875 -2.609 -26.645 1.00 81.44 74 ARG A O 1
ATOM 630 N N . LEU A 1 75 ? 14.717 -3.880 -25.189 1.00 80.44 75 LEU A N 1
ATOM 631 C CA . LEU A 1 75 ? 13.985 -4.663 -26.193 1.00 80.44 75 LEU A CA 1
ATOM 632 C C . LEU A 1 75 ? 12.986 -3.827 -26.997 1.00 80.44 75 LEU A C 1
ATOM 634 O O . LEU A 1 75 ? 12.806 -4.073 -28.184 1.00 80.44 75 LEU A O 1
ATOM 638 N N . VAL A 1 76 ? 12.347 -2.838 -26.371 1.00 74.25 76 VAL A N 1
ATOM 639 C CA . VAL A 1 76 ? 11.273 -2.071 -27.018 1.00 74.25 76 VAL A CA 1
ATOM 640 C C . VAL A 1 76 ? 11.806 -1.054 -28.041 1.00 74.25 76 VAL A C 1
ATOM 642 O O . VAL A 1 76 ? 11.093 -0.752 -28.992 1.00 74.25 76 VAL A O 1
ATOM 645 N N . ILE A 1 77 ? 13.033 -0.519 -27.887 1.00 67.88 77 ILE A N 1
ATOM 646 C CA . ILE A 1 77 ? 13.479 0.682 -28.644 1.00 67.88 77 ILE A CA 1
ATOM 647 C C . ILE A 1 77 ? 14.773 0.530 -29.461 1.00 67.88 77 ILE A C 1
ATOM 649 O O . ILE A 1 77 ? 15.146 1.449 -30.186 1.00 67.88 77 ILE A O 1
ATOM 653 N N . GLY A 1 78 ? 15.445 -0.622 -29.458 1.00 63.75 78 GLY A N 1
ATOM 654 C CA . GLY A 1 78 ? 16.477 -0.889 -30.476 1.00 63.75 78 GLY A CA 1
ATOM 655 C C . GLY A 1 78 ? 17.656 0.104 -30.503 1.00 63.75 78 GLY A C 1
ATOM 656 O O . GLY A 1 78 ? 18.236 0.336 -31.558 1.00 63.75 78 GLY A O 1
ATOM 657 N N . GLY A 1 79 ? 18.029 0.685 -29.355 1.00 65.38 79 GLY A N 1
ATOM 658 C CA . GLY A 1 79 ? 19.346 1.312 -29.172 1.00 65.38 79 GLY A CA 1
ATOM 659 C C . GLY A 1 79 ? 19.441 2.840 -29.243 1.00 65.38 79 GLY A C 1
ATOM 660 O O . GLY A 1 79 ? 20.554 3.347 -29.141 1.00 65.38 79 GLY A O 1
ATOM 661 N N . ALA A 1 80 ? 18.344 3.601 -29.363 1.00 77.38 80 ALA A N 1
ATOM 662 C CA . ALA A 1 80 ? 18.407 5.067 -29.257 1.00 77.38 80 ALA A CA 1
ATOM 663 C C . ALA A 1 80 ? 18.541 5.524 -27.778 1.00 77.38 80 ALA A C 1
ATOM 665 O O . ALA A 1 80 ? 17.565 5.434 -27.022 1.00 77.38 80 ALA A O 1
ATOM 666 N N . PRO A 1 81 ? 19.701 6.058 -27.336 1.00 77.81 81 PRO A N 1
ATOM 667 C CA . PRO A 1 81 ? 20.006 6.242 -25.909 1.00 77.81 81 PRO A CA 1
ATOM 668 C C . PRO A 1 81 ? 19.130 7.300 -25.212 1.00 77.81 81 PRO A C 1
ATOM 670 O O . PRO A 1 81 ? 18.795 7.158 -24.033 1.00 77.81 81 PRO A O 1
ATOM 673 N N . GLY A 1 82 ? 18.704 8.341 -25.936 1.00 81.81 82 GLY A N 1
ATOM 674 C CA . GLY A 1 82 ? 17.835 9.391 -25.389 1.00 81.81 82 GLY A CA 1
ATOM 675 C C . GLY A 1 82 ? 16.432 8.885 -25.043 1.00 81.81 82 GLY A C 1
ATOM 676 O O . GLY A 1 82 ? 15.951 9.082 -23.929 1.00 81.81 82 GLY A O 1
ATOM 677 N N . ILE A 1 83 ? 15.793 8.165 -25.969 1.00 81.62 83 ILE A N 1
ATOM 678 C CA . ILE A 1 83 ? 14.425 7.655 -25.790 1.00 81.62 83 ILE A CA 1
ATOM 679 C C . ILE A 1 83 ? 14.398 6.543 -24.731 1.00 81.62 83 ILE A C 1
ATOM 681 O O . ILE A 1 83 ? 13.494 6.498 -23.894 1.00 81.62 83 ILE A O 1
ATOM 685 N N . GLN A 1 84 ? 15.433 5.697 -24.696 1.00 82.94 84 GLN A N 1
ATOM 686 C CA . GLN A 1 84 ? 15.581 4.660 -23.673 1.00 82.94 84 GLN A CA 1
ATOM 687 C C . GLN A 1 84 ? 15.589 5.246 -22.251 1.00 82.94 84 GLN A C 1
ATOM 689 O O . GLN A 1 84 ? 14.974 4.684 -21.343 1.00 82.94 84 GLN A O 1
ATOM 694 N N . SER A 1 85 ? 16.252 6.388 -22.062 1.00 84.94 85 SER A N 1
ATOM 695 C CA . SER A 1 85 ? 16.368 7.042 -20.754 1.00 84.94 85 SER A CA 1
ATOM 696 C C . SER A 1 85 ? 15.020 7.581 -20.268 1.00 84.94 85 SER A C 1
ATOM 698 O O . SER A 1 85 ? 14.661 7.399 -19.104 1.00 84.94 85 SER A O 1
ATOM 700 N N . VAL A 1 86 ? 14.233 8.169 -21.175 1.00 88.31 86 VAL A N 1
ATOM 701 C CA . VAL A 1 86 ? 12.883 8.671 -20.874 1.00 88.31 86 VAL A CA 1
ATOM 702 C C . VAL A 1 86 ? 11.945 7.525 -20.497 1.00 88.31 86 VAL A C 1
ATOM 704 O O . VAL A 1 86 ? 11.273 7.594 -19.470 1.00 88.31 86 VAL A O 1
ATOM 707 N N . ILE A 1 87 ? 11.932 6.438 -21.273 1.00 86.81 87 ILE A N 1
ATOM 708 C CA . ILE A 1 87 ? 11.057 5.287 -20.999 1.00 86.81 87 ILE A CA 1
ATOM 709 C C . ILE A 1 87 ? 11.425 4.605 -19.693 1.00 86.81 87 ILE A C 1
ATOM 711 O O . ILE A 1 87 ? 10.536 4.270 -18.912 1.00 86.81 87 ILE A O 1
ATOM 715 N N . LYS A 1 88 ? 12.721 4.439 -19.420 1.00 88.94 88 LYS A N 1
ATOM 716 C CA . LYS A 1 88 ? 13.175 3.917 -18.133 1.00 88.94 88 LYS A CA 1
ATOM 717 C C . LYS A 1 88 ? 12.650 4.785 -16.986 1.00 88.94 88 LYS A C 1
ATOM 719 O O . LYS A 1 88 ? 12.110 4.238 -16.030 1.00 88.94 88 LYS A O 1
ATOM 724 N N . GLY A 1 89 ? 12.740 6.111 -17.102 1.00 91.38 89 GLY A N 1
ATOM 725 C CA . GLY A 1 89 ? 12.173 7.040 -16.120 1.00 91.38 89 GLY A CA 1
ATOM 726 C C . GLY A 1 89 ? 10.668 6.843 -15.910 1.00 91.38 89 GLY A C 1
ATOM 727 O O . GLY A 1 89 ? 10.219 6.712 -14.773 1.00 91.38 89 GLY A O 1
ATOM 728 N N . VAL A 1 90 ? 9.894 6.735 -16.993 1.00 92.19 90 VAL A N 1
ATOM 729 C CA . VAL A 1 90 ? 8.440 6.495 -16.928 1.00 92.19 90 VAL A CA 1
ATOM 730 C C . VAL A 1 90 ? 8.114 5.151 -16.267 1.00 92.19 90 VAL A C 1
ATOM 732 O O . VAL A 1 90 ? 7.257 5.098 -15.387 1.00 92.19 90 VAL A O 1
ATOM 735 N N . LEU A 1 91 ? 8.811 4.073 -16.640 1.00 92.06 91 LEU A N 1
ATOM 736 C CA . LEU A 1 91 ? 8.613 2.742 -16.056 1.00 92.06 91 LEU A CA 1
ATOM 737 C C . LEU A 1 91 ? 8.935 2.720 -14.556 1.00 92.06 91 LEU A C 1
ATOM 739 O O . LEU A 1 91 ? 8.205 2.093 -13.790 1.00 92.06 91 LEU A O 1
ATOM 743 N N . TRP A 1 92 ? 9.976 3.438 -14.122 1.00 94.31 92 TRP A N 1
ATOM 744 C CA . TRP A 1 92 ? 10.306 3.582 -12.701 1.00 94.31 92 TRP A CA 1
ATOM 745 C C . TRP A 1 92 ? 9.248 4.365 -11.923 1.00 94.31 92 TRP A C 1
ATOM 747 O O . TRP A 1 92 ? 8.864 3.939 -10.835 1.00 94.31 92 TRP A O 1
ATOM 75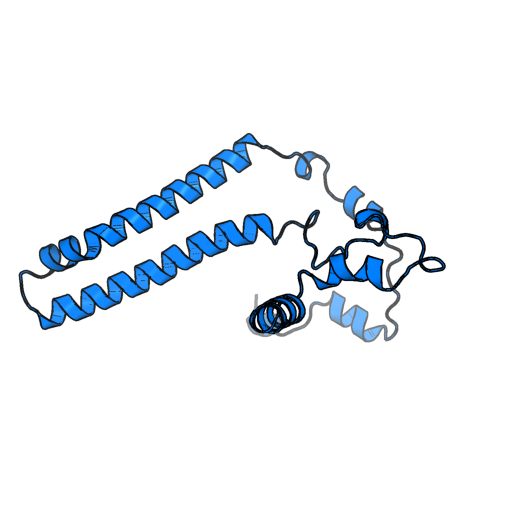7 N N . ILE A 1 93 ? 8.730 5.463 -12.481 1.00 95.56 93 ILE A N 1
ATOM 758 C CA . ILE A 1 93 ? 7.646 6.239 -11.857 1.00 95.56 93 ILE A CA 1
ATOM 759 C C . ILE A 1 93 ? 6.382 5.385 -11.720 1.00 95.56 93 ILE A C 1
ATOM 761 O O . ILE A 1 93 ? 5.763 5.367 -10.655 1.00 95.56 93 ILE A O 1
ATOM 765 N N . LEU A 1 94 ? 6.017 4.642 -12.770 1.00 94.50 94 LEU A N 1
ATOM 766 C CA . LEU A 1 94 ? 4.882 3.721 -12.727 1.00 94.50 94 LEU A CA 1
ATOM 767 C C . LEU A 1 94 ? 5.091 2.634 -11.670 1.00 94.50 94 LEU A C 1
ATOM 769 O O . LEU A 1 94 ? 4.182 2.382 -10.881 1.00 94.50 94 LEU A O 1
ATOM 773 N N . TYR A 1 95 ? 6.282 2.031 -11.611 1.00 94.81 95 TYR A N 1
ATOM 774 C CA . TYR A 1 95 ? 6.616 1.055 -10.575 1.00 94.81 95 TYR A CA 1
ATOM 775 C C . TYR A 1 95 ? 6.453 1.647 -9.174 1.00 94.81 95 TYR A C 1
ATOM 777 O O . TYR A 1 95 ? 5.745 1.062 -8.362 1.00 94.81 95 TYR A O 1
ATOM 785 N N . TRP A 1 96 ? 7.042 2.808 -8.881 1.00 94.88 96 TRP A N 1
ATOM 786 C CA . TRP A 1 96 ? 6.917 3.424 -7.558 1.00 94.88 96 TRP A CA 1
ATOM 787 C C . TRP A 1 96 ? 5.471 3.761 -7.200 1.00 94.88 96 TRP A C 1
ATOM 789 O O . TRP A 1 96 ? 5.067 3.522 -6.063 1.00 94.88 96 TRP A O 1
ATOM 799 N N . GLY A 1 97 ? 4.679 4.245 -8.160 1.00 94.88 97 GLY A N 1
ATOM 800 C CA . GLY A 1 97 ? 3.252 4.491 -7.959 1.00 94.88 97 GLY A CA 1
ATOM 801 C C . GLY A 1 97 ? 2.496 3.215 -7.576 1.00 94.88 97 GLY A C 1
ATOM 802 O O . GLY A 1 97 ? 1.861 3.161 -6.523 1.00 94.88 97 GLY A O 1
ATOM 803 N N . TRP A 1 98 ? 2.604 2.161 -8.388 1.00 94.19 98 TRP A N 1
ATOM 804 C CA . TRP A 1 98 ? 1.881 0.905 -8.159 1.00 94.19 98 TRP A CA 1
ATOM 805 C C . TRP A 1 98 ? 2.393 0.123 -6.945 1.00 94.19 98 TRP A C 1
ATOM 807 O O . TRP A 1 98 ? 1.591 -0.382 -6.158 1.00 94.19 98 TRP A O 1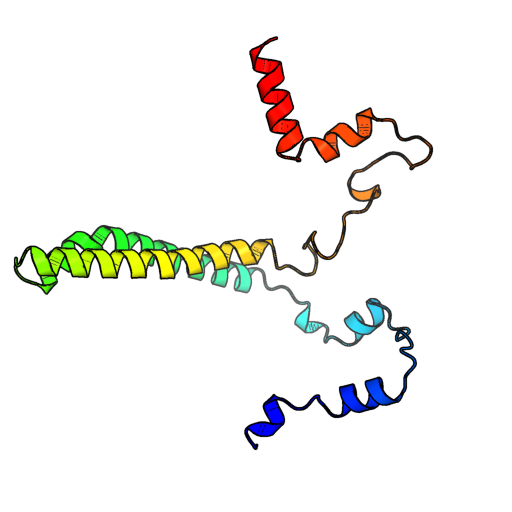
ATOM 817 N N . GLN A 1 99 ? 3.709 0.072 -6.743 1.00 94.44 99 GLN A N 1
ATOM 818 C CA . GLN A 1 99 ? 4.322 -0.567 -5.580 1.00 94.44 99 GLN A CA 1
ATOM 819 C C . GLN A 1 99 ? 3.960 0.174 -4.287 1.00 94.44 99 GLN A C 1
ATOM 821 O O . GLN A 1 99 ? 3.677 -0.461 -3.271 1.00 94.44 99 GLN A O 1
ATOM 826 N N . GLY A 1 100 ? 3.911 1.509 -4.329 1.00 93.62 100 GLY A N 1
ATOM 827 C CA . GLY A 1 100 ? 3.453 2.336 -3.216 1.00 93.62 100 GLY A CA 1
ATOM 828 C C . GLY A 1 100 ? 2.002 2.038 -2.839 1.00 93.62 100 GLY A C 1
ATOM 829 O O . GLY A 1 100 ? 1.712 1.815 -1.665 1.00 93.62 100 GLY A O 1
ATOM 830 N N . VAL A 1 101 ? 1.101 1.937 -3.824 1.00 92.62 101 VAL A N 1
ATOM 831 C CA . VAL A 1 101 ? -0.302 1.538 -3.595 1.00 92.62 101 VAL A CA 1
ATOM 832 C C . VAL A 1 101 ? -0.394 0.126 -3.007 1.00 92.62 101 VAL A C 1
ATOM 834 O O . VAL A 1 101 ? -1.171 -0.106 -2.078 1.00 92.62 101 VAL A O 1
ATOM 837 N N . ALA A 1 102 ? 0.420 -0.816 -3.490 1.00 92.44 102 ALA A N 1
ATOM 838 C CA . ALA A 1 102 ? 0.462 -2.167 -2.940 1.00 92.44 102 ALA A CA 1
ATOM 839 C C . ALA A 1 102 ? 0.907 -2.165 -1.464 1.00 92.44 102 ALA A C 1
ATOM 841 O O . ALA A 1 102 ? 0.242 -2.771 -0.621 1.00 92.44 102 ALA A O 1
ATOM 842 N N . PHE A 1 103 ? 1.968 -1.442 -1.103 1.00 91.69 103 PHE A N 1
ATOM 843 C CA . PHE A 1 103 ? 2.397 -1.354 0.296 1.00 91.69 103 PHE A CA 1
ATOM 844 C C . PHE A 1 103 ? 1.407 -0.592 1.185 1.00 91.69 103 PHE A C 1
ATOM 846 O O . PHE A 1 103 ? 1.153 -1.027 2.309 1.00 91.69 103 PHE A O 1
ATOM 853 N N . ALA A 1 104 ? 0.773 0.464 0.673 1.00 90.44 104 ALA A N 1
ATOM 854 C CA . ALA A 1 104 ? -0.299 1.161 1.380 1.00 90.44 104 ALA A CA 1
ATOM 855 C C . ALA A 1 104 ? -1.477 0.224 1.694 1.00 90.44 104 ALA A C 1
ATOM 857 O O . ALA A 1 104 ? -2.022 0.268 2.793 1.00 90.44 104 ALA A O 1
ATOM 858 N N . GLY A 1 105 ? -1.824 -0.687 0.778 1.00 86.44 105 GLY A N 1
ATOM 859 C CA . GLY A 1 105 ? -2.846 -1.707 1.022 1.00 86.44 105 GLY A CA 1
ATOM 860 C C . GLY A 1 105 ? -2.526 -2.623 2.212 1.00 86.44 105 GLY A C 1
ATOM 861 O O . GLY A 1 105 ? -3.421 -2.949 2.989 1.00 86.44 105 GLY A O 1
ATOM 862 N N . ILE A 1 106 ? -1.253 -2.997 2.393 1.00 86.19 106 ILE A N 1
ATOM 863 C CA . ILE A 1 106 ? -0.806 -3.799 3.548 1.00 86.19 106 ILE A CA 1
ATOM 864 C C . ILE A 1 106 ? -0.869 -2.969 4.832 1.00 86.19 106 ILE A C 1
ATOM 866 O O . ILE A 1 106 ? -1.361 -3.455 5.847 1.00 86.19 106 ILE A O 1
ATOM 870 N N . TRP A 1 107 ? -0.416 -1.715 4.782 1.00 82.38 107 TRP A N 1
ATOM 871 C CA . TRP A 1 107 ? -0.477 -0.799 5.922 1.00 82.38 107 TRP A CA 1
ATOM 872 C C . TRP A 1 107 ? -1.916 -0.595 6.415 1.00 82.38 107 TRP A C 1
ATOM 874 O O . TRP A 1 107 ? -2.194 -0.761 7.604 1.00 82.38 107 TRP A O 1
ATOM 884 N N . CYS A 1 108 ? -2.856 -0.360 5.496 1.00 82.56 108 CYS A N 1
ATOM 885 C CA . CYS A 1 108 ? -4.267 -0.175 5.828 1.00 82.56 108 CYS A CA 1
ATOM 886 C C . CYS A 1 108 ? -4.912 -1.405 6.480 1.00 82.56 108 CYS A C 1
ATOM 888 O O . CYS A 1 108 ? -5.882 -1.244 7.219 1.00 82.56 108 CYS A O 1
ATOM 890 N N . LEU A 1 109 ? -4.393 -2.615 6.237 1.00 79.06 109 LEU A N 1
ATOM 891 C CA . LEU A 1 109 ? -4.889 -3.841 6.869 1.00 79.06 109 LEU A CA 1
ATOM 892 C C . LEU A 1 109 ? -4.678 -3.828 8.394 1.00 79.06 109 LEU A C 1
ATOM 894 O O . LEU A 1 109 ? -5.471 -4.419 9.129 1.00 79.06 109 LEU A O 1
ATOM 898 N N . ALA A 1 110 ? -3.610 -3.174 8.858 1.00 71.38 110 ALA A N 1
ATOM 899 C CA . ALA A 1 110 ? -3.291 -3.052 10.275 1.00 71.38 110 ALA A CA 1
ATOM 900 C C . ALA A 1 110 ? -4.034 -1.879 10.931 1.00 71.38 110 ALA A C 1
ATOM 902 O O . ALA A 1 110 ? -4.589 -2.052 12.013 1.00 71.38 110 ALA A O 1
ATOM 903 N N . THR A 1 111 ? -4.070 -0.717 10.273 1.00 66.75 111 THR A N 1
ATOM 904 C CA . THR A 1 111 ? -4.532 0.539 10.887 1.00 66.75 111 THR A CA 1
ATOM 905 C C . THR A 1 111 ? -6.035 0.796 10.759 1.00 66.75 111 THR A C 1
ATOM 907 O O . THR A 1 111 ? -6.628 1.313 11.691 1.00 66.75 111 THR A O 1
ATOM 910 N N . ASN A 1 112 ? -6.709 0.372 9.683 1.00 65.50 112 ASN A N 1
ATOM 911 C CA . ASN A 1 112 ? -8.139 0.673 9.468 1.00 65.50 112 ASN A CA 1
ATOM 912 C C . ASN A 1 112 ? -9.084 -0.400 10.042 1.00 65.50 112 ASN A C 1
ATOM 914 O O . ASN A 1 112 ? -10.093 -0.759 9.427 1.00 65.50 112 ASN A O 1
ATOM 918 N N . ASN A 1 113 ? -8.754 -0.967 11.202 1.00 67.06 113 ASN A N 1
ATOM 919 C CA . ASN A 1 113 ? -9.606 -1.960 11.850 1.00 67.06 113 ASN A CA 1
ATOM 920 C C . ASN A 1 113 ? -10.425 -1.316 12.968 1.00 67.06 113 ASN A C 1
ATOM 922 O O . ASN A 1 113 ? -9.886 -1.020 14.023 1.00 67.06 113 ASN A O 1
ATOM 926 N N . ILE A 1 114 ? -11.742 -1.200 12.782 1.00 65.81 114 ILE A N 1
ATOM 927 C CA . ILE A 1 114 ? -12.644 -0.525 13.731 1.00 65.81 114 ILE A CA 1
ATOM 928 C C . ILE A 1 114 ? -12.582 -1.074 15.169 1.00 65.81 114 ILE A C 1
ATOM 930 O O . ILE A 1 114 ? -12.949 -0.377 16.106 1.00 65.81 114 ILE A O 1
ATOM 934 N N . GLU A 1 115 ? -12.147 -2.324 15.353 1.00 62.53 115 GLU A N 1
ATOM 935 C CA . GLU A 1 115 ? -12.022 -2.942 16.676 1.00 62.53 115 GLU A CA 1
ATOM 936 C C . GLU A 1 115 ? -10.632 -2.797 17.307 1.00 62.53 115 GLU A C 1
ATOM 938 O O . GLU A 1 115 ? -10.474 -3.110 18.485 1.00 62.53 115 GLU A O 1
ATOM 943 N N . ARG A 1 116 ? -9.620 -2.391 16.535 1.00 58.84 116 ARG A N 1
ATOM 944 C CA . ARG A 1 116 ? -8.219 -2.305 16.984 1.00 58.84 116 ARG A CA 1
ATOM 945 C C . ARG A 1 116 ? -7.587 -0.934 16.765 1.00 58.84 116 ARG A C 1
ATOM 947 O O . ARG A 1 116 ? -6.455 -0.740 17.185 1.00 58.84 116 ARG A O 1
ATOM 954 N N . ASP A 1 117 ? -8.275 -0.035 16.070 1.00 61.09 117 ASP A N 1
ATOM 955 C CA . ASP A 1 117 ? -7.761 1.282 15.728 1.00 61.09 117 ASP A CA 1
ATOM 956 C C . ASP A 1 117 ? -7.693 2.157 16.985 1.00 61.09 117 ASP A C 1
ATOM 958 O O . ASP A 1 117 ? -8.706 2.586 17.549 1.00 61.09 117 ASP A O 1
ATOM 962 N N . GLU A 1 118 ? -6.460 2.401 17.412 1.00 54.75 118 GLU A N 1
ATOM 963 C CA . GLU A 1 118 ? -6.083 3.249 18.540 1.00 54.75 118 GLU A CA 1
ATOM 964 C C . GLU A 1 118 ? -6.519 4.710 18.363 1.00 54.75 118 GLU A C 1
ATOM 966 O O . GLU A 1 118 ? -6.714 5.421 19.350 1.00 54.75 118 GLU A O 1
ATOM 971 N N . THR A 1 119 ? -6.739 5.150 17.118 1.00 58.72 119 THR A N 1
ATOM 972 C CA . THR A 1 119 ? -7.169 6.519 16.800 1.00 58.72 119 THR A CA 1
ATOM 973 C C . THR A 1 119 ? -8.585 6.798 17.306 1.00 58.72 119 THR A C 1
ATOM 975 O O . THR A 1 119 ? -8.886 7.912 17.739 1.00 58.72 119 THR A O 1
ATOM 978 N N . TYR A 1 120 ? -9.468 5.794 17.256 1.00 56.78 120 TYR A N 1
ATOM 979 C CA . TYR A 1 120 ? -10.886 5.946 17.608 1.00 56.78 120 TYR A CA 1
ATOM 980 C C . TYR A 1 120 ? -11.242 5.341 18.966 1.00 56.78 120 TYR A C 1
ATOM 982 O O . TYR A 1 120 ? -12.218 5.775 19.585 1.00 56.78 120 TYR A O 1
ATOM 990 N N . ILE A 1 121 ? -10.470 4.362 19.443 1.00 58.34 121 ILE A N 1
ATOM 991 C CA . ILE A 1 121 ? -10.660 3.743 20.755 1.00 58.34 121 ILE A CA 1
ATOM 992 C C . ILE A 1 121 ? -9.394 4.000 21.573 1.00 58.34 121 ILE A C 1
ATOM 994 O O . ILE A 1 121 ? -8.466 3.192 21.523 1.00 58.34 121 ILE A O 1
ATOM 998 N N . PRO A 1 122 ? -9.328 5.116 22.324 1.00 62.09 122 PRO A N 1
ATOM 999 C CA . PRO A 1 122 ? -8.158 5.397 23.134 1.00 62.09 122 PRO A CA 1
ATOM 1000 C C . PRO A 1 122 ? -7.999 4.287 24.184 1.00 62.09 122 PRO A C 1
ATOM 1002 O O . PRO A 1 122 ? -8.969 3.976 24.890 1.00 62.09 122 PRO A O 1
ATOM 1005 N N . PRO A 1 123 ? -6.804 3.687 24.304 1.00 65.25 123 PRO A N 1
ATOM 1006 C CA . PRO A 1 123 ? -6.552 2.658 25.298 1.00 65.25 123 PRO A CA 1
ATOM 1007 C C . PRO A 1 123 ? -6.793 3.216 26.702 1.00 65.25 123 PRO A C 1
ATOM 1009 O O . PRO A 1 123 ? -6.427 4.348 27.040 1.00 65.25 123 PRO A O 1
ATOM 1012 N N . MET A 1 124 ? -7.471 2.432 27.532 1.00 66.62 124 MET A N 1
ATOM 1013 C CA . MET A 1 124 ? -7.835 2.844 28.877 1.00 66.62 124 MET A CA 1
ATOM 1014 C C . MET A 1 124 ? -6.666 2.626 29.837 1.00 66.62 124 MET A C 1
ATOM 1016 O O . MET A 1 124 ? -5.818 1.758 29.655 1.00 66.62 124 MET A O 1
ATOM 1020 N N . ARG A 1 125 ? -6.691 3.334 30.971 1.00 70.00 125 ARG A N 1
ATOM 1021 C CA . ARG A 1 125 ? -5.735 3.156 32.083 1.00 70.00 125 ARG A CA 1
ATOM 1022 C C . ARG A 1 125 ? -5.566 1.688 32.524 1.00 70.00 125 ARG A C 1
ATOM 1024 O O . ARG A 1 125 ? -4.503 1.302 32.997 1.00 70.00 125 ARG A O 1
ATOM 1031 N N . LYS A 1 126 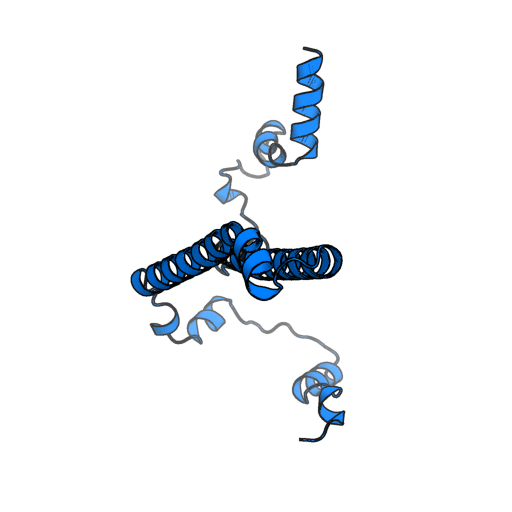? -6.621 0.882 32.353 1.00 67.56 126 LYS A N 1
ATOM 1032 C CA . LYS A 1 126 ? -6.667 -0.555 32.662 1.00 67.56 126 LYS A CA 1
ATOM 1033 C C . LYS A 1 126 ? -5.820 -1.396 31.703 1.00 67.56 126 LYS A C 1
ATOM 1035 O O . LYS A 1 126 ? -5.212 -2.365 32.146 1.00 67.56 126 LYS A O 1
ATOM 1040 N N . ASP A 1 127 ? -5.768 -1.013 30.430 1.00 69.62 127 ASP A N 1
ATOM 1041 C CA . ASP A 1 127 ? -5.058 -1.748 29.377 1.00 69.62 127 ASP A CA 1
ATOM 1042 C C . ASP A 1 127 ? -3.541 -1.661 29.586 1.00 69.62 127 ASP A C 1
ATOM 1044 O O . ASP A 1 127 ? -2.820 -2.638 29.403 1.00 69.62 127 ASP A O 1
ATOM 1048 N N . PHE A 1 128 ? -3.083 -0.526 30.117 1.00 68.75 128 PHE A N 1
ATOM 1049 C CA . PHE A 1 128 ? -1.699 -0.284 30.528 1.00 68.75 128 PHE A CA 1
ATOM 1050 C C . PHE A 1 128 ? -1.365 -0.782 31.943 1.00 68.75 128 PHE A C 1
ATOM 1052 O O . PHE A 1 128 ? -0.270 -0.533 32.433 1.00 68.75 128 PHE A O 1
ATOM 1059 N N . ARG A 1 129 ? -2.307 -1.439 32.640 1.00 66.88 129 ARG A N 1
ATOM 1060 C CA . ARG A 1 129 ? -2.156 -1.877 34.046 1.00 66.88 129 ARG A CA 1
ATOM 1061 C C . ARG A 1 129 ? -1.690 -0.765 34.999 1.00 66.88 129 ARG A C 1
ATOM 1063 O O . ARG A 1 129 ? -1.052 -1.044 36.012 1.00 66.88 129 ARG A O 1
ATOM 1070 N N . LEU A 1 130 ? -2.024 0.490 34.699 1.00 72.56 130 LEU A N 1
ATOM 1071 C CA . LEU A 1 130 ? -1.572 1.623 35.498 1.00 72.56 130 LEU A CA 1
ATOM 1072 C C . LEU A 1 130 ? -2.313 1.645 36.846 1.00 72.56 130 LEU A C 1
ATOM 1074 O O . LEU A 1 130 ? -3.538 1.459 36.871 1.00 72.56 130 LEU A O 1
ATOM 1078 N N . PRO A 1 131 ? -1.615 1.924 37.964 1.00 71.81 131 PRO A N 1
ATOM 1079 C CA . PRO A 1 131 ? -2.246 2.068 39.274 1.00 71.81 131 PRO A CA 1
ATOM 1080 C C . PRO A 1 131 ? -3.289 3.187 39.248 1.00 71.81 131 PRO A C 1
ATOM 1082 O O . PRO A 1 131 ? -3.218 4.088 38.411 1.00 71.81 131 PRO A O 1
ATOM 1085 N N . ASP A 1 132 ? -4.282 3.142 40.136 1.00 76.06 132 ASP A N 1
ATOM 1086 C CA . ASP A 1 132 ? -5.377 4.118 40.148 1.00 76.06 132 ASP A CA 1
ATOM 1087 C C . ASP A 1 132 ? -4.853 5.568 40.229 1.00 76.06 132 ASP A C 1
ATOM 1089 O O . ASP A 1 132 ? -3.792 5.831 40.801 1.00 76.06 132 ASP A O 1
ATOM 1093 N N . GLY A 1 133 ? -5.574 6.529 39.641 1.00 68.06 133 GLY A N 1
ATOM 1094 C CA . GLY A 1 133 ? -5.090 7.906 39.436 1.00 68.06 133 GLY A CA 1
ATOM 1095 C C . GLY A 1 133 ? -4.679 8.640 40.720 1.00 68.06 133 GLY A C 1
ATOM 1096 O O . GLY A 1 133 ? -3.911 9.595 40.664 1.00 68.06 133 GLY A O 1
ATOM 1097 N N . LYS A 1 134 ? -5.145 8.163 41.879 1.00 73.94 134 LYS A N 1
ATOM 1098 C CA . LYS A 1 134 ? -4.810 8.683 43.212 1.00 73.94 134 LYS A CA 1
ATOM 1099 C C . LYS A 1 134 ? -3.468 8.177 43.767 1.00 73.94 134 LYS A C 1
ATOM 1101 O O . LYS A 1 134 ? -2.980 8.747 44.735 1.00 73.94 134 LYS A O 1
ATOM 1106 N N . VAL A 1 135 ? -2.898 7.119 43.186 1.00 74.31 135 VAL A N 1
ATOM 1107 C CA . VAL A 1 135 ? -1.700 6.404 43.682 1.00 74.31 135 VAL A CA 1
ATOM 1108 C C . VAL A 1 135 ? -0.526 6.487 42.690 1.00 74.31 135 VAL A C 1
ATOM 1110 O O . VAL A 1 135 ? 0.583 6.065 42.990 1.00 74.31 135 VAL A O 1
ATOM 1113 N N . ALA A 1 136 ? -0.752 7.045 41.501 1.00 66.25 136 ALA A N 1
ATOM 1114 C CA . ALA A 1 136 ? 0.211 7.024 40.406 1.00 66.25 136 ALA A CA 1
ATOM 1115 C C . ALA A 1 136 ? 1.455 7.889 40.662 1.00 66.25 136 ALA A C 1
ATOM 1117 O O . ALA A 1 136 ? 1.338 9.083 40.958 1.00 66.25 136 ALA A O 1
ATOM 1118 N N . VAL A 1 137 ? 2.644 7.315 40.463 1.00 67.94 137 VAL A N 1
ATOM 1119 C CA . VAL A 1 137 ? 3.936 8.010 40.605 1.00 67.94 137 VAL A CA 1
ATOM 1120 C C . VAL A 1 137 ? 4.468 8.399 39.218 1.00 67.94 137 VAL A C 1
ATOM 1122 O O . VAL A 1 137 ? 4.173 7.737 38.228 1.00 67.94 137 VAL A O 1
ATOM 1125 N N . ARG A 1 138 ? 5.283 9.466 39.108 1.00 62.16 138 ARG A N 1
ATOM 1126 C CA . ARG A 1 138 ? 5.874 9.919 37.822 1.00 62.16 138 ARG A CA 1
ATOM 1127 C C . ARG A 1 138 ? 6.609 8.811 37.050 1.00 62.16 138 ARG A C 1
ATOM 1129 O O . ARG A 1 138 ? 6.665 8.880 35.829 1.00 62.16 138 ARG A O 1
ATOM 1136 N N . MET A 1 139 ? 7.153 7.818 37.753 1.00 64.62 139 MET A N 1
ATOM 1137 C CA . MET A 1 139 ? 7.889 6.698 37.165 1.00 64.62 139 MET A CA 1
ATOM 1138 C C . MET A 1 139 ? 6.989 5.761 36.341 1.00 64.62 139 MET A C 1
ATOM 1140 O O . MET A 1 139 ? 7.439 5.269 35.314 1.00 64.62 139 MET A O 1
ATOM 1144 N N . ASP A 1 140 ? 5.710 5.610 36.702 1.00 61.72 140 ASP A N 1
ATOM 1145 C CA . ASP A 1 140 ? 4.753 4.749 35.979 1.00 61.72 140 ASP A CA 1
ATOM 1146 C C . ASP A 1 140 ? 4.355 5.326 34.608 1.00 61.72 140 ASP A C 1
ATOM 1148 O O . ASP A 1 140 ? 3.872 4.614 33.735 1.00 61.72 140 ASP A O 1
ATOM 1152 N N . TYR A 1 141 ? 4.566 6.630 34.397 1.00 62.97 141 TYR A N 1
ATOM 1153 C CA . TYR A 1 141 ? 4.317 7.300 33.115 1.00 62.97 141 TYR A CA 1
ATOM 1154 C C . TYR A 1 141 ? 5.530 7.260 32.176 1.00 62.97 141 TYR A C 1
ATOM 1156 O O . TYR A 1 141 ? 5.408 7.657 31.017 1.00 62.97 141 TYR A O 1
ATOM 1164 N N . ALA A 1 142 ? 6.694 6.798 32.649 1.00 62.88 142 ALA A N 1
ATOM 1165 C CA . ALA A 1 142 ? 7.889 6.687 31.818 1.00 62.88 142 ALA A CA 1
ATOM 1166 C C . ALA A 1 142 ? 7.685 5.672 30.684 1.00 62.88 142 ALA A C 1
ATOM 1168 O O . ALA A 1 142 ? 8.063 5.960 29.560 1.00 62.88 142 ALA A O 1
ATOM 1169 N N . GLU A 1 143 ? 7.003 4.555 30.948 1.00 63.19 143 GLU A N 1
ATOM 1170 C CA . GLU A 1 143 ? 6.701 3.509 29.957 1.00 63.19 143 GLU A CA 1
ATOM 1171 C C . GLU A 1 143 ? 5.779 4.021 28.831 1.00 63.19 143 GLU A C 1
ATOM 1173 O O . GLU A 1 143 ? 5.949 3.669 27.671 1.00 63.19 143 GLU A O 1
ATOM 1178 N N . VAL A 1 144 ? 4.868 4.952 29.145 1.00 63.84 144 VAL A N 1
ATOM 1179 C CA . VAL A 1 144 ? 3.980 5.604 28.161 1.00 63.84 144 VAL A CA 1
ATOM 1180 C C . VAL A 1 144 ? 4.726 6.649 27.324 1.00 63.84 144 VAL A C 1
ATOM 1182 O O . VAL A 1 144 ? 4.438 6.839 26.144 1.00 63.84 144 VAL A O 1
ATOM 1185 N N . LEU A 1 145 ? 5.681 7.359 27.930 1.00 67.31 145 LEU A N 1
ATOM 1186 C CA . LEU A 1 145 ? 6.473 8.386 27.249 1.00 67.31 145 LEU A CA 1
ATOM 1187 C C . LEU A 1 145 ? 7.690 7.808 26.516 1.00 67.31 145 LEU A C 1
ATOM 1189 O O . LEU A 1 145 ? 8.252 8.494 25.664 1.00 67.31 145 LEU A O 1
ATOM 1193 N N . GLU A 1 146 ? 8.090 6.567 26.796 1.00 64.12 146 GLU A N 1
ATOM 1194 C CA . GLU A 1 146 ? 9.228 5.913 26.145 1.00 64.12 146 GLU A CA 1
ATOM 1195 C C . GLU A 1 146 ? 9.042 5.722 24.639 1.00 64.12 146 GLU A C 1
ATOM 1197 O O . GLU A 1 146 ? 10.030 5.776 23.902 1.00 64.12 146 GLU A O 1
ATOM 1202 N N . GLU A 1 147 ? 7.797 5.605 24.177 1.00 60.75 147 GLU A N 1
ATOM 1203 C CA . GLU A 1 147 ? 7.473 5.522 22.750 1.00 60.75 147 GLU A CA 1
ATOM 1204 C C . GLU A 1 147 ? 7.454 6.890 22.050 1.00 60.75 147 GLU A C 1
ATOM 1206 O O . GLU A 1 147 ? 7.375 6.966 20.822 1.00 60.75 147 GLU A O 1
ATOM 1211 N N . THR A 1 148 ? 7.567 7.998 22.796 1.00 79.88 148 THR A N 1
ATOM 1212 C CA . THR A 1 148 ? 7.646 9.319 22.168 1.00 79.88 148 THR A CA 1
ATOM 1213 C C . THR A 1 148 ? 9.034 9.549 21.557 1.00 79.88 148 THR A C 1
ATOM 1215 O O . THR A 1 148 ? 10.040 9.505 22.276 1.00 79.88 148 THR A O 1
ATOM 1218 N N . PRO A 1 149 ? 9.123 9.900 20.256 1.00 73.69 149 PRO A N 1
ATOM 1219 C CA . PRO A 1 149 ? 10.407 10.080 19.575 1.00 73.69 149 PRO A CA 1
ATOM 1220 C C . PRO A 1 149 ? 11.334 11.082 20.275 1.00 73.69 149 PRO A C 1
ATOM 1222 O O . PRO A 1 149 ? 12.547 10.900 20.306 1.00 73.69 149 PRO A O 1
ATOM 1225 N N . ALA A 1 150 ? 10.768 12.130 20.884 1.00 80.62 150 ALA A N 1
ATOM 1226 C CA . ALA A 1 150 ? 11.524 13.147 21.609 1.00 80.62 150 ALA A CA 1
ATOM 1227 C C . ALA A 1 150 ? 12.218 12.591 22.866 1.00 80.62 150 ALA A C 1
ATOM 1229 O O . ALA A 1 150 ? 13.375 12.927 23.126 1.00 80.62 150 ALA A O 1
ATOM 1230 N N . PHE A 1 151 ? 11.546 11.720 23.625 1.00 77.56 151 PHE A N 1
ATOM 1231 C CA . PHE A 1 151 ? 12.119 11.107 24.823 1.00 77.56 151 PHE A CA 1
ATOM 1232 C C . PHE A 1 151 ? 13.205 10.091 24.460 1.00 77.56 151 PHE A C 1
ATOM 1234 O O . PHE A 1 151 ? 14.274 10.087 25.076 1.00 77.56 151 PHE A O 1
ATOM 1241 N N . THR A 1 152 ? 12.990 9.292 23.408 1.00 77.75 152 THR A N 1
ATOM 1242 C CA . THR A 1 152 ? 14.012 8.380 22.875 1.00 77.75 152 THR A CA 1
ATOM 1243 C C . THR A 1 152 ? 15.263 9.143 22.427 1.00 77.75 152 THR A C 1
ATOM 1245 O O . THR A 1 152 ? 16.372 8.784 22.822 1.00 77.75 152 THR A O 1
ATOM 1248 N N . LEU A 1 153 ? 15.102 10.229 21.661 1.00 83.94 153 LEU A N 1
ATOM 1249 C CA . LEU A 1 153 ? 16.215 11.066 21.194 1.00 83.94 153 LEU A CA 1
ATOM 1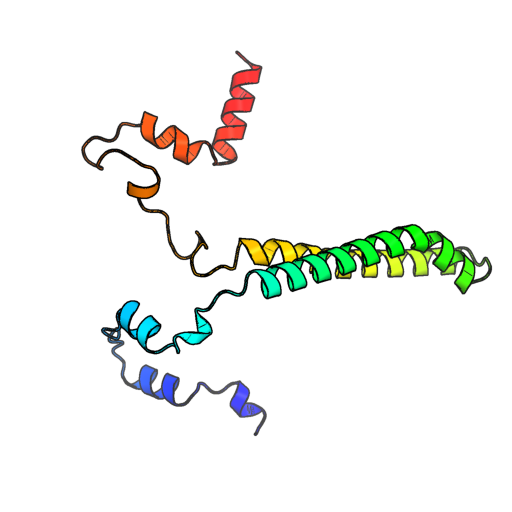250 C C . LEU A 1 153 ? 16.991 11.697 22.355 1.00 83.94 153 LEU A C 1
ATOM 1252 O O . LEU A 1 153 ? 18.221 11.680 22.353 1.00 83.94 153 LEU A O 1
ATOM 1256 N N . PHE A 1 154 ? 16.290 12.195 23.373 1.00 83.88 154 PHE A N 1
ATOM 1257 C CA . PHE A 1 154 ? 16.917 12.730 24.579 1.00 83.88 154 PHE A CA 1
ATOM 1258 C C . PHE A 1 154 ? 17.722 11.659 25.334 1.00 83.88 154 PHE A C 1
ATOM 1260 O O . PHE A 1 154 ? 18.866 11.900 25.716 1.00 83.88 154 PHE A O 1
ATOM 1267 N N . LYS A 1 155 ? 17.169 10.449 25.495 1.00 79.69 155 LYS A N 1
ATOM 1268 C CA . LYS A 1 155 ? 17.846 9.317 26.156 1.00 79.69 155 LYS A CA 1
ATOM 1269 C C . LYS A 1 155 ? 19.111 8.894 25.400 1.00 79.69 155 LYS A C 1
ATOM 1271 O O . LYS A 1 155 ? 20.130 8.616 26.029 1.00 79.69 155 LYS A O 1
ATOM 1276 N N . LEU A 1 156 ? 19.061 8.873 24.065 1.00 85.12 156 LEU A N 1
ATOM 1277 C CA . LEU A 1 156 ? 20.219 8.590 23.208 1.00 85.12 156 LEU A CA 1
ATOM 1278 C C . LEU A 1 156 ? 21.290 9.682 23.313 1.00 85.12 156 LEU A C 1
ATOM 1280 O O . LEU A 1 156 ? 22.468 9.361 23.428 1.00 85.12 156 LEU A O 1
ATOM 1284 N N . PHE A 1 157 ? 20.886 10.954 23.340 1.00 88.75 157 PHE A N 1
ATOM 1285 C CA . PHE A 1 157 ? 21.801 12.079 23.523 1.00 88.75 157 PHE A CA 1
ATOM 1286 C C . PHE A 1 157 ? 22.517 12.017 24.877 1.00 88.75 157 PHE A C 1
ATOM 1288 O O . PHE A 1 157 ? 23.738 12.110 24.929 1.00 88.75 157 PHE A O 1
ATOM 1295 N N . VAL A 1 158 ? 21.781 11.791 25.968 1.00 85.31 158 VAL A N 1
ATOM 1296 C CA . VAL A 1 158 ? 22.354 11.692 27.321 1.00 85.31 158 VAL A CA 1
ATOM 1297 C C . VAL A 1 158 ? 23.320 10.505 27.445 1.00 85.31 158 VAL A C 1
ATOM 1299 O O . VAL A 1 158 ? 24.368 10.644 28.068 1.00 85.31 158 VAL A O 1
ATOM 1302 N N . ARG A 1 159 ? 23.028 9.367 26.798 1.00 77.19 159 ARG A N 1
ATOM 1303 C CA . ARG A 1 159 ? 23.932 8.199 26.742 1.00 77.19 159 ARG A CA 1
ATOM 1304 C C . ARG A 1 159 ? 25.239 8.442 25.986 1.00 77.19 159 ARG A C 1
ATOM 1306 O O . ARG A 1 159 ? 26.146 7.638 26.121 1.00 77.19 159 ARG A O 1
ATOM 1313 N N . GLN A 1 160 ? 25.348 9.511 25.200 1.00 79.94 160 GLN A N 1
ATOM 1314 C CA . GLN A 1 160 ? 26.597 9.855 24.519 1.00 79.94 160 GLN A CA 1
ATOM 1315 C C . GLN A 1 160 ? 27.613 10.538 25.458 1.00 79.94 160 GLN A C 1
ATOM 1317 O O . GLN A 1 160 ? 28.790 10.626 25.115 1.00 79.94 160 GLN A O 1
ATOM 1322 N N . PHE A 1 161 ? 27.168 11.024 26.624 1.00 78.06 161 PHE A N 1
ATOM 1323 C CA . PHE A 1 161 ? 27.981 11.775 27.595 1.00 78.06 161 PHE A CA 1
ATOM 1324 C C . PHE A 1 161 ? 28.113 11.088 28.968 1.00 78.06 161 PHE A C 1
ATOM 1326 O O . PHE A 1 161 ? 28.770 11.636 29.852 1.00 78.06 161 PHE A O 1
ATOM 1333 N N . LEU A 1 162 ? 27.480 9.924 29.143 1.00 62.19 162 LEU A N 1
ATOM 1334 C CA . LEU A 1 162 ? 27.597 9.028 30.301 1.00 62.19 162 LEU A CA 1
ATOM 1335 C C . LEU A 1 162 ? 28.447 7.817 29.919 1.00 62.19 162 LEU A C 1
ATOM 1337 O O . LEU A 1 162 ? 29.304 7.433 30.742 1.00 62.19 162 LEU A O 1
#

Organism: NCBI:txid117018

pLDDT: mean 79.97, std 11.5, range [51.56, 95.75]

InterPro domains:
  IPR012171 Fatty acid desaturase [PTHR32100] (23-110)

Foldseek 3Di:
DDPVVVVDDDPVVVVCVVVVDDDDPPDDPVNVVVPDDPVVVDDDPPVVVVVVVVLVVVLVVLVVVLVCLLVVLCVPPPDDVVVSVVSSVVSVVVSCVVNVVSVVVVVCVQQVDPVRHCVVVPDDCVNLVAPPPVPGDPVSCCVVCCPPPVVVVVVVVVVVVD

Sequence (162 aa):
MVWYQIFQHGPEYEARRKKGTFTLPNLSLKDVRAAVPPHLFERSTWKSLFYIARHLVFTFAFYYTATQIDVIARLVIGGAPGIQSVIKGVLWILYWGWQGVAFAGIWCLATNNIERDETYIPPMRKDFRLPDGKVAVRMDYAEVLEETPAFTLFKLFVRQFL

Secondary structure (DSSP, 8-state):
--GGGGGSPPHHHHHHHHH---PPP---HHHHHHHS-GGGG---HHHHHHHHHHHHHHHHHHHHHHHTHHHHHHHHHTT-HHHHHHHHHHHHHHHHHHHHHHHHHHHHHHH--TTT-TTTSPPPTTTTTPPPTTT--GGGGHHHHTTSHHHHHHHHHHHT--

Radius of gyration: 26.98 Å; chains: 1; bounding box: 62×43×74 Å